Protein AF-A0A0R3SN08-F1 (afdb_monomer_lite)

Sequence (79 aa):
MLKIAESVMGDNRTNAFCKSQVIQECHERPFEAATCAEYAEKNRLPYCLNGGVCLHFWTSLRCSCEMTTFTGNRCHLPS

Secondary structure (DSSP, 8-state):
---TT-S---S----HHHHTT--TTTTS--TTSPPHHHHHHHHTS-SS-TTPEEEEETTEEEEE-TTSSEETTTT-EE-

Radius of gyration: 16.0 Å; chains: 1; bounding box: 28×37×37 Å

pLDDT: mean 76.33, std 23.13, range [33.91, 98.0]

Organism: Hymenolepis diminuta (NCBI:txid6216)

InterPro domains:
  IPR000742 EGF-like domain [PS50026] (32-76)

Foldseek 3Di:
DDDPPDPDDPPDPADPVCVVVDDPVQPDQDPPQDDQVNVCVVVVHGQAPQPWDWDDDRSDIATDCVVDQADDRRSPHGD

Structure (mmCIF, N/CA/C/O backbone):
data_AF-A0A0R3SN08-F1
#
_entry.id   AF-A0A0R3SN08-F1
#
loop_
_atom_site.group_PDB
_atom_site.id
_atom_site.type_symbol
_atom_site.label_atom_id
_atom_site.label_alt_id
_atom_site.label_comp_id
_atom_site.label_asym_id
_atom_site.label_entity_id
_atom_site.label_seq_id
_atom_site.pdbx_PDB_ins_code
_atom_site.Cartn_x
_atom_site.Cartn_y
_atom_site.Cartn_z
_atom_site.occupancy
_atom_site.B_iso_or_equiv
_atom_site.auth_seq_id
_atom_site.auth_comp_id
_atom_site.auth_asym_id
_atom_site.auth_atom_id
_atom_site.pdbx_PDB_model_num
ATOM 1 N N . MET A 1 1 ? -12.956 -28.766 -10.548 1.00 42.53 1 MET A N 1
ATOM 2 C CA . MET A 1 1 ? -11.632 -28.401 -10.000 1.00 42.53 1 MET A CA 1
ATOM 3 C C . MET A 1 1 ? -10.776 -27.867 -11.141 1.00 42.53 1 MET A C 1
ATOM 5 O O . MET A 1 1 ? -9.986 -28.612 -11.702 1.00 42.53 1 MET A O 1
ATOM 9 N N . LEU A 1 2 ? -10.994 -26.616 -11.556 1.00 33.91 2 LEU A N 1
ATOM 10 C CA . LEU A 1 2 ? -10.156 -25.977 -12.572 1.00 33.91 2 LEU A CA 1
ATOM 11 C C . LEU A 1 2 ? -9.268 -24.968 -11.857 1.00 33.91 2 LEU A C 1
ATOM 13 O O . LEU A 1 2 ? -9.759 -24.050 -11.205 1.00 33.91 2 LEU A O 1
ATOM 17 N N . LYS A 1 3 ? -7.963 -25.203 -11.932 1.00 36.28 3 LYS A N 1
ATOM 18 C CA . LYS A 1 3 ? -6.927 -24.326 -11.405 1.00 36.28 3 LYS A CA 1
ATOM 19 C C . LYS A 1 3 ? -7.090 -22.943 -12.039 1.00 36.28 3 LYS A C 1
ATOM 21 O O . LYS A 1 3 ? -6.878 -22.787 -13.237 1.00 36.28 3 LYS A O 1
ATOM 26 N N . ILE A 1 4 ? -7.447 -21.947 -11.231 1.00 40.91 4 ILE A N 1
ATOM 27 C CA . ILE A 1 4 ? -7.761 -20.571 -11.665 1.00 40.91 4 ILE A CA 1
ATOM 28 C C . ILE A 1 4 ? -6.510 -19.817 -12.181 1.00 40.91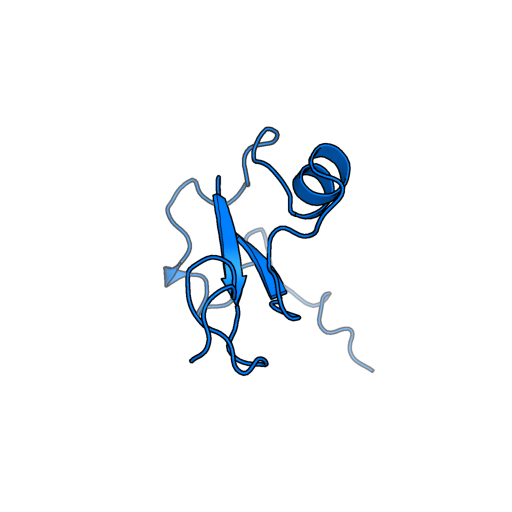 4 ILE A C 1
ATOM 30 O O . ILE A 1 4 ? -6.591 -18.657 -12.556 1.00 40.91 4 ILE A O 1
ATOM 34 N N . ALA A 1 5 ? -5.346 -20.465 -12.274 1.00 35.56 5 ALA A N 1
ATOM 35 C CA . ALA A 1 5 ? -4.103 -19.815 -12.688 1.00 35.56 5 ALA A CA 1
ATOM 36 C C . ALA A 1 5 ? -3.476 -20.341 -13.993 1.00 35.56 5 ALA A C 1
ATOM 38 O O . ALA A 1 5 ? -2.549 -19.709 -14.488 1.00 35.56 5 ALA A O 1
ATOM 39 N N . GLU A 1 6 ? -3.921 -21.469 -14.561 1.00 37.25 6 GLU A N 1
ATOM 40 C CA . GLU A 1 6 ? -3.065 -22.200 -15.520 1.00 37.25 6 GLU A CA 1
ATOM 41 C C . GLU A 1 6 ? -3.573 -22.320 -16.959 1.00 37.25 6 GLU A C 1
ATOM 43 O O . GLU A 1 6 ? -2.830 -22.818 -17.800 1.00 37.25 6 GLU A O 1
ATOM 48 N N . SER A 1 7 ? -4.775 -21.861 -17.309 1.00 36.12 7 SER A N 1
ATOM 49 C CA . SER A 1 7 ? -5.261 -22.063 -18.680 1.00 36.12 7 SER A CA 1
ATOM 50 C C . SER A 1 7 ? -5.314 -20.773 -19.494 1.00 36.12 7 SER A C 1
ATOM 52 O O . SER A 1 7 ? -6.285 -20.026 -19.456 1.00 36.12 7 SER A O 1
ATOM 54 N N . VAL A 1 8 ? -4.252 -20.611 -20.290 1.00 42.34 8 VAL A N 1
ATOM 55 C CA . VAL A 1 8 ? -4.167 -19.836 -21.538 1.00 42.34 8 VAL A CA 1
ATOM 56 C C . VAL A 1 8 ? -4.028 -18.319 -21.390 1.00 42.34 8 VAL A C 1
ATOM 58 O O . VAL A 1 8 ? -4.943 -17.567 -21.705 1.00 42.34 8 VAL A O 1
ATOM 61 N N . MET A 1 9 ? -2.837 -17.843 -21.015 1.00 44.22 9 MET A N 1
ATOM 62 C CA . MET A 1 9 ? -2.459 -16.443 -21.247 1.00 44.22 9 MET A CA 1
ATOM 63 C C . MET A 1 9 ? -0.987 -16.347 -21.659 1.00 44.22 9 MET A C 1
ATOM 65 O O . MET A 1 9 ? -0.095 -16.487 -20.825 1.00 44.22 9 MET A O 1
ATOM 69 N N . GLY A 1 10 ? -0.751 -16.136 -22.958 1.00 43.38 10 GLY A N 1
ATOM 70 C CA . GLY A 1 10 ? 0.563 -15.787 -23.496 1.00 43.38 10 GLY A CA 1
ATOM 71 C C . GLY A 1 10 ? 1.044 -14.447 -22.936 1.00 43.38 10 GLY A C 1
ATOM 72 O O . GLY A 1 10 ? 0.254 -13.510 -22.854 1.00 43.38 10 GLY A O 1
ATOM 73 N N . ASP A 1 11 ? 2.306 -14.426 -22.510 1.00 49.69 11 ASP A N 1
ATOM 74 C CA . ASP A 1 11 ? 3.247 -13.342 -22.170 1.00 49.69 11 ASP A CA 1
ATOM 75 C C . ASP A 1 11 ? 2.791 -12.036 -21.489 1.00 49.69 11 ASP A C 1
ATOM 77 O O . ASP A 1 11 ? 3.639 -11.217 -21.151 1.00 49.69 11 ASP A O 1
ATOM 81 N N . ASN A 1 12 ? 1.511 -11.806 -21.185 1.00 48.06 12 ASN A N 1
ATOM 82 C CA . ASN A 1 12 ? 1.088 -10.597 -20.480 1.00 48.06 12 ASN A CA 1
ATOM 83 C C . ASN A 1 12 ? -0.072 -10.880 -19.517 1.00 48.06 12 ASN A C 1
ATOM 85 O O . ASN A 1 12 ? -1.246 -10.950 -19.888 1.00 48.06 12 ASN A O 1
ATOM 89 N N . ARG A 1 13 ? 0.289 -11.093 -18.247 1.00 49.72 13 ARG A N 1
ATOM 90 C CA . ARG A 1 13 ? -0.601 -11.515 -17.156 1.00 49.72 13 ARG A CA 1
ATOM 91 C C . ARG A 1 13 ? -1.398 -10.364 -16.544 1.00 49.72 13 ARG A C 1
ATOM 93 O O . ARG A 1 13 ? -1.400 -10.189 -15.329 1.00 49.72 13 A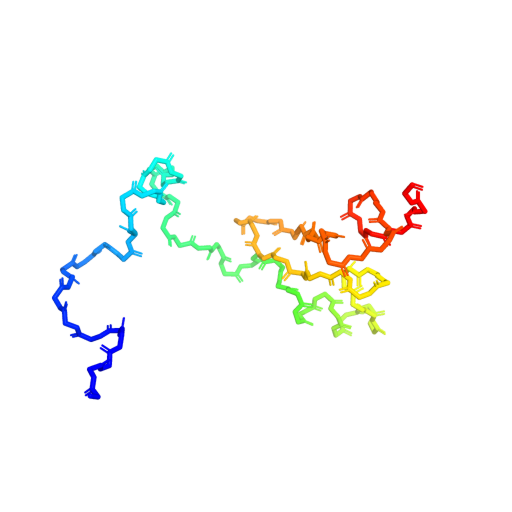RG A O 1
ATOM 100 N N . THR A 1 14 ? -2.106 -9.595 -17.358 1.00 47.72 14 THR A N 1
ATOM 101 C CA . THR A 1 14 ? -2.973 -8.526 -16.849 1.00 47.72 14 THR A CA 1
ATOM 102 C C . THR A 1 14 ? -4.391 -8.710 -17.358 1.00 47.72 14 THR A C 1
ATOM 104 O O . THR A 1 14 ? -4.639 -8.757 -18.562 1.00 47.72 14 THR A O 1
ATOM 107 N N . ASN A 1 15 ? -5.344 -8.833 -16.425 1.00 46.47 15 ASN A N 1
ATOM 108 C CA . ASN A 1 15 ? -6.763 -8.847 -16.771 1.00 46.47 15 ASN A CA 1
ATOM 109 C C . ASN A 1 15 ? -7.123 -7.530 -17.507 1.00 46.47 15 ASN A C 1
ATOM 111 O O . ASN A 1 15 ? -6.418 -6.527 -17.377 1.00 46.47 15 ASN A O 1
ATOM 115 N N . ALA A 1 16 ? -8.211 -7.505 -18.283 1.00 49.78 16 ALA A N 1
ATOM 116 C CA . ALA A 1 16 ? -8.593 -6.318 -19.062 1.00 49.78 16 ALA A CA 1
ATOM 117 C C . ALA A 1 16 ? -8.792 -5.053 -18.200 1.00 49.78 16 ALA A C 1
ATOM 119 O O . ALA A 1 16 ? -8.524 -3.947 -18.663 1.00 49.78 16 ALA A O 1
ATOM 120 N N . PHE A 1 17 ? -9.198 -5.227 -16.940 1.00 45.22 17 PHE A N 1
ATOM 121 C CA . PHE A 1 17 ? -9.338 -4.157 -15.954 1.00 45.22 17 PHE A CA 1
ATOM 122 C C . PHE A 1 17 ? -7.978 -3.594 -15.496 1.00 45.22 17 PHE A C 1
ATOM 124 O O . PHE A 1 17 ? -7.834 -2.394 -15.303 1.00 45.22 17 PHE A O 1
ATOM 131 N N . CYS A 1 18 ? -6.951 -4.432 -15.405 1.00 46.34 18 CYS A N 1
ATOM 132 C CA . CYS A 1 18 ? -5.585 -4.061 -15.075 1.00 46.34 18 CYS A CA 1
ATOM 133 C C . CYS A 1 18 ? -4.814 -3.573 -16.304 1.00 46.34 18 CYS A C 1
ATOM 135 O O . CYS A 1 18 ? -3.811 -2.894 -16.144 1.00 46.34 18 CYS A O 1
ATOM 137 N N . LYS A 1 19 ? -5.268 -3.875 -17.528 1.00 46.81 19 LYS A N 1
ATOM 138 C CA . LYS A 1 19 ? -4.615 -3.451 -18.778 1.00 46.81 19 LYS A CA 1
ATOM 139 C C . LYS A 1 19 ? -4.584 -1.926 -18.936 1.00 46.81 19 LYS A C 1
ATOM 141 O O . LYS A 1 19 ? -3.628 -1.404 -19.489 1.00 46.81 19 LYS A O 1
ATOM 146 N N . SER A 1 20 ? -5.579 -1.214 -18.402 1.00 47.16 20 SER A N 1
ATOM 147 C CA . SER A 1 20 ? -5.577 0.257 -18.320 1.00 47.16 20 SER A CA 1
ATOM 148 C C . SER A 1 20 ? -4.690 0.806 -17.195 1.00 47.16 20 SER A C 1
ATOM 150 O O . SER A 1 20 ? -4.388 1.995 -17.182 1.00 47.16 20 SER A O 1
ATOM 152 N N . GLN A 1 21 ? -4.267 -0.049 -16.259 1.00 45.66 21 GLN A N 1
ATOM 153 C CA . GLN A 1 21 ? -3.312 0.282 -15.198 1.00 45.66 21 GLN A CA 1
ATOM 154 C C . GLN A 1 21 ? -1.865 -0.068 -15.569 1.00 45.66 21 GLN A C 1
ATOM 156 O O . GLN A 1 21 ? -0.942 0.300 -14.844 1.00 45.66 21 GLN A O 1
ATOM 161 N N . VAL A 1 22 ? -1.656 -0.761 -16.693 1.00 51.72 22 VAL A N 1
ATOM 162 C CA . VAL A 1 22 ? -0.329 -1.021 -17.250 1.00 51.72 22 VAL A CA 1
ATOM 163 C C . VAL A 1 22 ? 0.177 0.271 -17.882 1.00 51.72 22 VAL A C 1
ATOM 165 O O . VAL A 1 22 ? -0.198 0.630 -18.996 1.00 51.72 22 VAL A O 1
ATOM 168 N N . ILE A 1 23 ? 1.042 0.979 -17.163 1.00 54.19 23 ILE A N 1
ATOM 169 C CA . ILE A 1 23 ? 1.925 1.974 -17.772 1.00 54.19 23 ILE A CA 1
ATOM 170 C C . ILE A 1 23 ? 2.924 1.191 -18.642 1.00 54.19 23 ILE A C 1
ATOM 172 O O . ILE A 1 23 ? 3.424 0.147 -18.223 1.00 54.19 23 ILE A O 1
ATOM 176 N N . GLN A 1 24 ? 3.174 1.646 -19.869 1.00 45.03 24 GLN A N 1
ATOM 177 C CA . GLN A 1 24 ? 4.152 1.019 -20.763 1.00 45.03 24 GLN A CA 1
ATOM 178 C C . GLN A 1 24 ? 5.530 1.033 -20.069 1.00 45.03 24 GLN A C 1
ATOM 180 O O . GLN A 1 24 ? 5.901 2.062 -19.510 1.00 45.03 24 GLN A O 1
ATOM 185 N N . GLU A 1 25 ? 6.237 -0.104 -20.042 1.00 48.38 25 GLU A N 1
ATOM 186 C CA . GLU A 1 25 ? 7.440 -0.379 -19.216 1.00 48.38 25 GLU A CA 1
ATOM 187 C C . GLU A 1 25 ? 7.202 -0.639 -17.712 1.00 48.38 25 GLU A C 1
ATOM 189 O O . GLU A 1 25 ? 8.141 -0.970 -16.989 1.00 48.38 25 GLU A O 1
ATOM 194 N N . CYS A 1 26 ? 5.961 -0.579 -17.209 1.00 54.69 26 CYS A N 1
ATOM 195 C CA . CYS A 1 26 ? 5.654 -0.857 -15.801 1.00 54.69 26 CYS A CA 1
ATOM 196 C C . CYS A 1 26 ? 5.253 -2.315 -15.502 1.00 54.69 26 CYS A C 1
ATOM 198 O O . CYS A 1 26 ? 4.390 -2.575 -14.659 1.00 54.69 26 CYS A O 1
ATOM 200 N N . HIS A 1 27 ? 5.857 -3.283 -16.193 1.00 60.81 27 HIS A N 1
ATOM 201 C CA . HIS A 1 27 ? 5.579 -4.706 -15.960 1.00 60.81 27 HIS A CA 1
ATOM 202 C C . HIS A 1 27 ? 6.393 -5.295 -14.801 1.00 60.81 27 HIS A C 1
ATOM 204 O O . HIS A 1 27 ? 5.937 -6.235 -14.150 1.00 60.81 27 HIS A O 1
ATOM 210 N N . GLU A 1 28 ? 7.557 -4.716 -14.502 1.00 65.25 28 GLU A N 1
ATOM 211 C CA . GLU A 1 28 ? 8.493 -5.248 -13.514 1.00 65.25 28 GLU A CA 1
ATOM 212 C C . GLU A 1 28 ? 8.777 -4.230 -12.414 1.00 65.25 28 GLU A C 1
ATOM 214 O O . GLU A 1 28 ? 9.384 -3.184 -12.636 1.00 65.25 28 GLU A O 1
ATOM 219 N N . ARG A 1 29 ? 8.334 -4.542 -11.193 1.00 72.00 29 ARG A N 1
ATOM 220 C CA . ARG A 1 29 ? 8.693 -3.754 -10.014 1.00 72.00 29 ARG A CA 1
ATOM 221 C C . ARG A 1 29 ? 10.229 -3.725 -9.884 1.00 72.00 29 ARG A C 1
ATOM 223 O O . ARG A 1 29 ? 10.816 -4.806 -9.866 1.00 72.00 29 ARG A O 1
ATOM 230 N N . PRO A 1 30 ? 10.867 -2.546 -9.732 1.00 82.94 30 PRO A N 1
ATOM 231 C CA . PRO A 1 30 ? 12.317 -2.464 -9.559 1.00 82.94 30 PRO A CA 1
ATOM 232 C C . PRO A 1 30 ? 12.798 -3.333 -8.396 1.00 82.94 30 PRO A C 1
ATOM 234 O O . PRO A 1 30 ? 12.137 -3.378 -7.354 1.00 82.94 30 PRO A O 1
ATOM 237 N N . PHE A 1 31 ? 13.945 -3.993 -8.558 1.00 79.38 31 PHE A N 1
ATOM 238 C CA . PHE A 1 31 ? 14.492 -4.918 -7.560 1.00 79.38 31 PHE A CA 1
ATOM 239 C C . PHE A 1 31 ? 14.725 -4.239 -6.200 1.00 79.38 31 PHE A C 1
ATOM 241 O O . PHE A 1 31 ? 14.511 -4.838 -5.152 1.00 79.38 31 PHE A O 1
ATOM 248 N N . GLU A 1 32 ? 15.085 -2.958 -6.209 1.00 84.62 32 GLU A N 1
ATOM 249 C CA . GLU A 1 32 ? 15.389 -2.156 -5.024 1.00 84.62 32 GLU A CA 1
ATOM 250 C C . GLU A 1 32 ? 14.140 -1.518 -4.389 1.00 84.62 32 GLU A C 1
ATOM 252 O O . GLU A 1 32 ? 14.234 -0.787 -3.399 1.00 84.62 32 GLU A O 1
ATOM 257 N N . ALA A 1 33 ? 12.953 -1.729 -4.965 1.00 86.25 33 ALA A N 1
ATOM 258 C CA . ALA A 1 33 ? 11.732 -1.119 -4.466 1.00 86.25 33 ALA A CA 1
ATOM 259 C C . ALA A 1 33 ? 11.269 -1.789 -3.163 1.00 86.25 33 ALA A C 1
ATOM 261 O O . ALA A 1 33 ? 10.810 -2.932 -3.165 1.00 86.25 33 ALA A O 1
ATOM 262 N N . ALA A 1 34 ? 11.232 -1.013 -2.077 1.00 88.19 34 ALA A N 1
ATOM 263 C CA . ALA A 1 34 ? 10.935 -1.477 -0.718 1.00 88.19 34 ALA A CA 1
ATOM 264 C C . ALA A 1 34 ? 9.645 -2.302 -0.578 1.00 88.19 34 ALA A C 1
ATOM 266 O O . ALA A 1 34 ? 8.547 -1.784 -0.803 1.00 88.19 34 ALA A O 1
ATOM 267 N N . THR A 1 35 ? 9.748 -3.555 -0.144 1.00 92.88 35 THR A N 1
ATOM 268 C CA . THR A 1 35 ? 8.583 -4.424 0.086 1.00 92.88 35 THR A CA 1
ATOM 269 C C . THR A 1 35 ? 7.978 -4.240 1.485 1.00 92.88 35 THR A C 1
ATOM 271 O O . THR A 1 35 ? 8.600 -3.721 2.412 1.00 92.88 35 THR A O 1
ATOM 274 N N . CYS A 1 36 ? 6.726 -4.677 1.666 1.00 93.69 36 CYS A N 1
ATOM 275 C CA . CYS A 1 36 ? 6.066 -4.684 2.981 1.00 93.69 36 CYS A CA 1
ATOM 276 C C . CYS A 1 36 ? 6.856 -5.505 4.016 1.00 93.69 36 CYS A C 1
ATOM 278 O O . CYS A 1 36 ? 6.914 -5.110 5.178 1.00 93.69 36 CYS A O 1
ATOM 280 N N . ALA A 1 37 ? 7.458 -6.626 3.596 1.00 94.12 37 ALA A N 1
ATOM 281 C CA . ALA A 1 37 ? 8.255 -7.485 4.467 1.00 94.12 37 ALA A CA 1
ATOM 282 C C . ALA A 1 37 ? 9.562 -6.797 4.883 1.00 94.12 37 ALA A C 1
ATOM 284 O O . ALA A 1 37 ? 9.825 -6.685 6.075 1.00 94.12 37 ALA A O 1
ATOM 285 N N . GLU A 1 38 ? 10.312 -6.239 3.928 1.00 93.38 38 GLU A N 1
ATOM 286 C CA . GLU A 1 38 ? 11.538 -5.477 4.212 1.00 93.38 38 GLU A CA 1
ATOM 287 C C . GLU A 1 38 ? 11.280 -4.283 5.132 1.00 93.38 38 GLU A C 1
ATOM 289 O O . GLU A 1 38 ? 12.038 -4.036 6.071 1.00 93.38 38 GLU A O 1
ATOM 294 N N . TYR A 1 39 ? 10.198 -3.530 4.894 1.00 94.56 39 TYR A N 1
ATOM 295 C CA . TYR A 1 39 ? 9.834 -2.424 5.775 1.00 94.56 39 TYR A CA 1
ATOM 296 C C . TYR A 1 39 ? 9.566 -2.928 7.195 1.00 94.56 39 TYR A C 1
ATOM 298 O O . TYR A 1 39 ? 10.047 -2.322 8.158 1.00 94.56 39 TYR A O 1
ATOM 306 N N . ALA A 1 40 ? 8.811 -4.022 7.325 1.00 94.94 40 ALA A N 1
ATOM 307 C CA . ALA A 1 40 ? 8.473 -4.601 8.615 1.00 94.94 40 ALA A CA 1
ATOM 308 C C . ALA A 1 40 ? 9.703 -5.128 9.356 1.00 94.94 40 ALA A C 1
ATOM 310 O O . ALA A 1 40 ? 9.831 -4.881 10.551 1.00 94.94 40 ALA A O 1
ATOM 311 N N . GLU A 1 41 ? 10.631 -5.776 8.657 1.00 95.88 41 GLU A N 1
ATOM 312 C CA . GLU A 1 41 ? 11.892 -6.245 9.225 1.00 95.88 41 GLU A CA 1
ATOM 313 C C . GLU A 1 41 ? 12.753 -5.069 9.706 1.00 95.88 41 GLU A C 1
ATOM 315 O O . GLU A 1 41 ? 13.148 -5.012 10.873 1.00 95.88 41 GLU A O 1
ATOM 320 N N . LYS A 1 42 ? 12.966 -4.071 8.838 1.00 96.44 42 LYS A N 1
ATOM 321 C CA . LYS A 1 42 ? 13.802 -2.899 9.128 1.00 96.44 42 LYS A CA 1
ATOM 322 C C . LYS A 1 42 ? 13.278 -2.069 10.298 1.00 96.44 42 LYS A C 1
ATOM 324 O O . LYS A 1 42 ? 14.065 -1.581 11.105 1.00 96.44 42 LYS A O 1
ATOM 329 N N . ASN A 1 43 ? 11.963 -1.874 10.376 1.00 95.75 43 ASN A N 1
ATOM 330 C CA . ASN A 1 43 ? 11.346 -1.006 11.382 1.00 95.75 43 ASN A CA 1
ATOM 331 C C . ASN A 1 43 ? 10.777 -1.785 12.577 1.00 95.75 43 ASN A C 1
ATOM 333 O O . ASN A 1 43 ? 10.310 -1.166 13.529 1.00 95.75 43 ASN A O 1
ATOM 337 N N . ARG A 1 44 ? 10.798 -3.125 12.538 1.00 95.88 44 ARG A N 1
ATOM 338 C CA . ARG A 1 44 ? 10.143 -4.022 13.509 1.00 95.88 44 ARG A CA 1
ATOM 339 C C . ARG A 1 44 ? 8.652 -3.721 13.720 1.00 95.88 44 ARG A C 1
ATOM 341 O O . ARG A 1 44 ? 8.118 -3.954 14.801 1.00 95.88 44 ARG A O 1
ATOM 348 N N . LEU A 1 45 ? 7.983 -3.185 12.697 1.00 94.56 45 LEU A N 1
ATOM 349 C CA . LEU A 1 45 ? 6.563 -2.822 12.728 1.00 94.56 45 LEU A CA 1
ATOM 350 C C . LEU A 1 45 ? 5.949 -2.831 11.319 1.00 94.56 45 LEU A C 1
ATOM 352 O O . LEU A 1 45 ? 6.625 -2.445 10.362 1.00 94.56 45 LEU A O 1
ATOM 356 N N . PRO A 1 46 ? 4.673 -3.224 11.164 1.00 95.69 46 PRO A N 1
ATOM 357 C CA . PRO A 1 46 ? 4.021 -3.250 9.858 1.00 95.69 46 PRO A CA 1
ATOM 358 C C . PRO A 1 46 ? 3.888 -1.843 9.258 1.00 95.69 46 PRO A C 1
ATOM 360 O O . PRO A 1 46 ? 3.668 -0.856 9.963 1.00 95.69 46 PRO A O 1
ATOM 363 N N . TYR A 1 47 ? 3.988 -1.734 7.928 1.00 96.44 47 TYR A N 1
ATOM 364 C CA . TYR A 1 47 ? 3.799 -0.448 7.251 1.00 96.44 47 TYR A CA 1
ATOM 365 C C . TYR A 1 47 ? 2.394 0.122 7.508 1.00 96.44 47 TYR A C 1
ATOM 367 O O . TYR A 1 47 ? 2.271 1.292 7.858 1.00 96.44 47 TYR A O 1
ATOM 375 N N . CYS A 1 48 ? 1.346 -0.692 7.419 1.00 97.81 48 CYS A N 1
ATOM 376 C CA . CYS A 1 48 ? -0.020 -0.277 7.743 1.00 97.81 48 CYS A CA 1
ATOM 377 C C . CYS A 1 48 ? -0.350 -0.577 9.204 1.00 97.81 48 CYS A C 1
ATOM 379 O O . CYS A 1 48 ? 0.023 -1.627 9.723 1.00 97.81 48 CYS A O 1
ATOM 381 N N . LEU A 1 49 ? -1.043 0.350 9.861 1.00 96.81 49 LEU A N 1
ATOM 382 C CA . LEU A 1 49 ? -1.470 0.221 11.252 1.00 96.81 49 LEU A CA 1
ATOM 383 C C . LEU A 1 49 ? -2.923 -0.260 11.333 1.00 96.81 49 LEU A C 1
ATOM 385 O O . LEU A 1 49 ? -3.617 -0.346 10.323 1.00 96.81 49 LEU A O 1
ATOM 389 N N . ASN A 1 50 ? -3.366 -0.595 12.547 1.00 97.19 50 ASN A N 1
ATOM 390 C CA . ASN A 1 50 ? -4.765 -0.894 12.873 1.00 97.19 50 ASN A CA 1
ATOM 391 C C . ASN A 1 50 ? -5.445 -1.933 11.960 1.00 97.19 50 ASN A C 1
ATOM 393 O O . ASN A 1 50 ? -6.622 -1.816 11.631 1.00 97.19 50 ASN A O 1
ATOM 397 N N . GLY A 1 51 ? -4.694 -2.955 11.540 1.00 94.81 51 GLY A N 1
ATOM 398 C CA . GLY A 1 51 ? -5.208 -4.027 10.683 1.00 94.81 51 GLY A CA 1
ATOM 399 C C . GLY A 1 51 ? -5.319 -3.670 9.198 1.00 94.81 51 GLY A C 1
ATOM 400 O O . GLY A 1 51 ? -5.862 -4.461 8.434 1.00 94.81 51 GLY A O 1
ATOM 401 N N . GLY A 1 52 ? -4.797 -2.516 8.771 1.00 96.69 52 GLY A N 1
ATOM 402 C CA . GLY A 1 52 ? -4.739 -2.147 7.359 1.00 96.69 52 GLY A CA 1
ATOM 403 C C . GLY A 1 52 ? -3.875 -3.107 6.536 1.00 96.69 52 GLY A C 1
ATOM 404 O O . GLY A 1 52 ? -2.849 -3.608 7.003 1.00 96.69 52 GLY A O 1
ATOM 405 N N . VAL A 1 53 ? -4.264 -3.337 5.281 1.00 96.25 53 VAL A N 1
ATOM 406 C CA . VAL A 1 53 ? -3.546 -4.238 4.369 1.00 96.25 53 VAL A CA 1
ATOM 407 C C . VAL A 1 53 ? -2.466 -3.46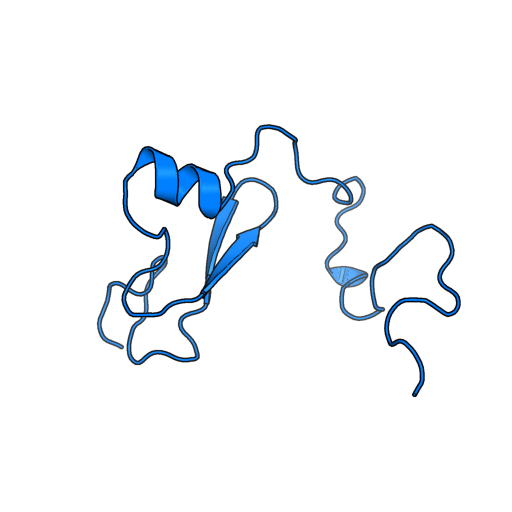4 3.621 1.00 96.25 53 VAL A C 1
ATOM 409 O O . VAL A 1 53 ? -2.756 -2.473 2.950 1.00 96.25 53 VAL A O 1
ATOM 412 N N . CYS A 1 54 ? -1.219 -3.927 3.717 1.00 96.12 54 CYS A N 1
ATOM 413 C CA . CYS A 1 54 ? -0.091 -3.345 2.992 1.00 96.12 54 CYS A CA 1
ATOM 414 C C . CYS A 1 54 ? -0.068 -3.813 1.535 1.00 96.12 54 CYS A C 1
ATOM 416 O O . CYS A 1 54 ? -0.071 -5.011 1.258 1.00 96.12 54 CYS A O 1
ATOM 418 N N . LEU A 1 55 ? -0.024 -2.852 0.614 1.00 91.81 55 LEU A N 1
ATOM 419 C CA . LEU A 1 55 ? -0.035 -3.056 -0.828 1.00 91.81 55 LEU A CA 1
ATOM 420 C C . LEU A 1 55 ? 1.273 -2.543 -1.437 1.00 91.81 55 LEU A C 1
ATOM 422 O O . LEU A 1 55 ? 1.705 -1.417 -1.169 1.00 91.81 55 LEU A O 1
ATOM 426 N N . HIS A 1 56 ? 1.892 -3.357 -2.290 1.00 87.75 56 HIS A N 1
ATOM 427 C CA . HIS A 1 56 ? 3.027 -2.939 -3.112 1.00 87.75 56 HIS A CA 1
ATOM 428 C C . HIS A 1 56 ? 2.513 -2.152 -4.314 1.00 87.75 56 HIS A C 1
ATOM 430 O O . HIS A 1 56 ? 1.728 -2.670 -5.103 1.00 87.75 56 HIS A O 1
ATOM 436 N N . PHE A 1 57 ? 2.965 -0.909 -4.469 1.00 84.38 57 PHE A N 1
ATOM 437 C CA . PHE A 1 57 ? 2.563 -0.060 -5.586 1.00 84.38 57 PHE A CA 1
ATOM 438 C C . PHE A 1 57 ? 3.785 0.545 -6.272 1.00 84.38 57 PHE A C 1
ATOM 440 O O . PHE A 1 57 ? 4.297 1.588 -5.860 1.00 84.38 57 PHE A O 1
ATOM 447 N N . TRP A 1 58 ? 4.259 -0.131 -7.318 1.00 82.25 58 TRP A N 1
ATOM 448 C CA . TRP A 1 58 ? 5.444 0.240 -8.093 1.00 82.25 58 TRP A CA 1
ATOM 449 C C . TRP A 1 58 ? 6.700 0.445 -7.234 1.00 82.25 58 TRP A C 1
ATOM 451 O O . TRP A 1 58 ? 7.255 -0.535 -6.761 1.00 82.25 58 TRP A O 1
ATOM 461 N N . THR A 1 59 ? 7.121 1.680 -6.960 1.00 84.56 59 THR A N 1
ATOM 462 C CA . THR A 1 59 ? 8.263 2.009 -6.082 1.00 84.56 59 THR A CA 1
ATOM 463 C C . THR A 1 59 ? 7.855 2.371 -4.651 1.00 84.56 59 THR A C 1
ATOM 465 O O . THR A 1 59 ? 8.695 2.716 -3.825 1.00 84.56 59 THR A O 1
ATOM 468 N N . SER A 1 60 ? 6.561 2.299 -4.340 1.00 87.06 60 SER A N 1
ATOM 469 C CA . SER A 1 60 ? 5.975 2.761 -3.081 1.00 87.06 60 SER A CA 1
ATOM 470 C C . SER A 1 60 ? 5.188 1.663 -2.362 1.00 87.06 60 SER A C 1
ATOM 472 O O . SER A 1 60 ? 4.875 0.609 -2.930 1.00 87.06 60 SER A O 1
ATOM 474 N N . LEU A 1 61 ? 4.869 1.930 -1.096 1.00 92.69 61 LEU A N 1
ATOM 475 C CA . LEU A 1 61 ? 3.934 1.155 -0.285 1.00 92.69 61 LEU A CA 1
ATOM 476 C C . LEU A 1 61 ? 2.666 1.981 -0.065 1.00 92.69 61 LEU A C 1
ATOM 478 O O . LEU A 1 61 ? 2.739 3.194 0.134 1.00 92.69 61 LEU A O 1
ATOM 482 N N . ARG A 1 62 ? 1.506 1.326 -0.097 1.00 95.44 62 ARG A N 1
ATOM 483 C CA . ARG A 1 62 ? 0.199 1.924 0.210 1.00 95.44 62 ARG A CA 1
ATOM 484 C C . ARG A 1 62 ? -0.564 1.041 1.188 1.00 95.44 62 ARG A C 1
ATOM 486 O O . ARG A 1 62 ? -0.259 -0.141 1.321 1.00 95.44 62 ARG A O 1
ATOM 493 N N . CYS A 1 63 ? -1.566 1.613 1.843 1.00 96.81 63 CYS A N 1
ATOM 494 C CA . CYS A 1 63 ? -2.444 0.885 2.749 1.00 96.81 63 CYS A CA 1
ATOM 495 C C . CYS A 1 63 ? -3.879 0.888 2.235 1.00 96.81 63 CYS A C 1
ATOM 497 O O . CYS A 1 63 ? -4.393 1.946 1.878 1.00 96.81 63 CYS A O 1
ATOM 499 N N . SER A 1 64 ? -4.523 -0.281 2.231 1.00 96.69 64 SER A N 1
ATOM 500 C CA . SER A 1 64 ? -5.983 -0.364 2.188 1.00 96.69 64 SER A CA 1
ATOM 501 C C . SER A 1 64 ? -6.516 -0.392 3.615 1.00 96.69 64 SER A C 1
ATOM 503 O O . SER A 1 64 ? -6.178 -1.288 4.394 1.00 96.69 64 SER A O 1
ATOM 505 N N . CYS A 1 65 ? -7.335 0.605 3.945 1.00 97.19 65 CYS A N 1
ATOM 506 C CA . CYS A 1 65 ? -7.983 0.734 5.248 1.00 97.19 65 CYS A CA 1
ATOM 507 C C . CYS A 1 65 ? -9.476 0.368 5.202 1.00 97.19 65 CYS A C 1
ATOM 509 O O . CYS A 1 65 ? -10.147 0.491 6.220 1.00 97.19 65 CYS A O 1
ATOM 511 N N . GLU A 1 66 ? -9.999 -0.089 4.055 1.00 94.44 66 GLU A N 1
ATOM 512 C CA . GLU A 1 66 ? -11.441 -0.313 3.824 1.00 94.44 66 GLU A CA 1
ATOM 513 C C . GLU A 1 66 ? -12.069 -1.322 4.795 1.00 94.44 66 GLU A C 1
ATOM 515 O O . GLU A 1 66 ? -13.240 -1.211 5.140 1.00 94.44 66 GLU A O 1
ATOM 520 N N . MET A 1 67 ? -11.284 -2.290 5.271 1.00 94.00 67 MET A N 1
ATOM 521 C CA . MET A 1 67 ? -11.720 -3.284 6.257 1.00 94.00 67 MET A CA 1
ATOM 522 C C . MET A 1 67 ? -11.428 -2.873 7.711 1.00 94.00 67 MET A C 1
ATOM 524 O O . MET A 1 67 ? -11.421 -3.714 8.608 1.00 94.00 67 MET A O 1
ATOM 528 N N . THR A 1 68 ? -11.156 -1.593 7.956 1.00 95.31 68 THR A N 1
ATOM 529 C CA . THR A 1 68 ? -10.838 -1.042 9.279 1.00 95.31 68 THR A CA 1
ATOM 530 C C . THR A 1 68 ? -11.739 0.157 9.577 1.00 95.31 68 THR A C 1
ATOM 532 O O . THR A 1 68 ? -12.347 0.725 8.677 1.00 95.31 68 THR A O 1
ATOM 535 N N . THR A 1 69 ? -11.794 0.594 10.834 1.00 97.38 69 THR A N 1
ATOM 536 C CA . THR A 1 69 ? -12.450 1.855 11.234 1.00 97.38 69 THR A CA 1
ATOM 537 C C . THR A 1 69 ? -11.498 3.058 11.186 1.00 97.38 69 THR A C 1
ATOM 539 O O . THR A 1 69 ? -11.735 4.069 11.847 1.00 97.38 69 THR A O 1
ATOM 542 N N . PHE A 1 70 ? -10.376 2.929 10.478 1.00 98.00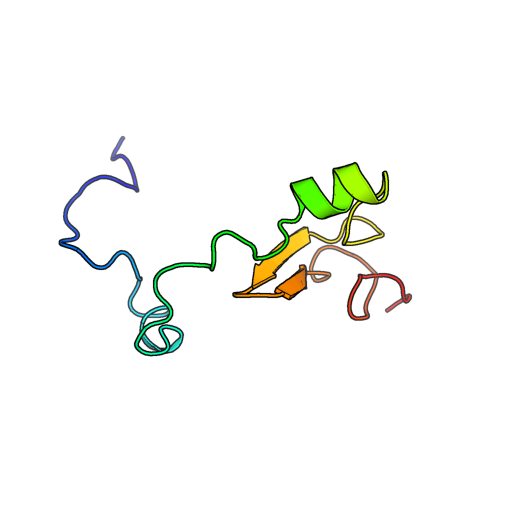 70 PHE A N 1
ATOM 543 C CA . PHE A 1 70 ? -9.295 3.907 10.444 1.00 98.00 70 PHE A CA 1
ATOM 544 C C . PHE A 1 70 ? -9.058 4.410 9.016 1.00 98.00 70 PHE A C 1
ATOM 546 O O . PHE A 1 70 ? -9.357 3.739 8.034 1.00 98.00 70 PHE A O 1
ATOM 553 N N . THR A 1 71 ? -8.474 5.598 8.906 1.00 97.06 71 THR A N 1
ATOM 554 C CA . THR A 1 71 ? -8.156 6.295 7.660 1.00 97.06 71 THR A CA 1
ATOM 555 C C . THR A 1 71 ? -6.721 6.848 7.671 1.00 97.06 71 THR A C 1
ATOM 557 O O . THR A 1 71 ? -5.912 6.594 8.575 1.00 97.06 71 THR A O 1
ATOM 560 N N . GLY A 1 72 ? -6.375 7.598 6.628 1.00 96.19 72 GLY A N 1
ATOM 561 C CA . GLY A 1 72 ? -5.047 8.149 6.384 1.00 96.19 72 GLY A CA 1
ATOM 562 C C . GLY A 1 72 ? -4.098 7.148 5.723 1.00 96.19 72 GLY A C 1
ATOM 563 O O . GLY A 1 72 ? -4.341 5.946 5.682 1.00 96.19 72 GLY A O 1
ATOM 564 N N . ASN A 1 73 ? -2.954 7.643 5.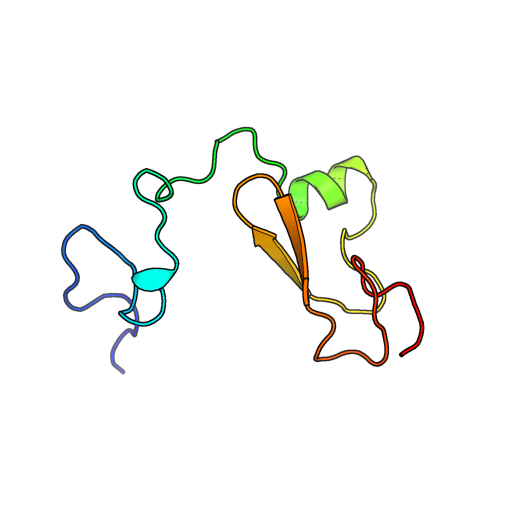246 1.00 95.81 73 ASN A N 1
ATOM 565 C CA . ASN A 1 73 ? -2.027 6.888 4.381 1.00 95.81 73 ASN A CA 1
ATOM 566 C C . ASN A 1 73 ? -1.469 5.587 4.985 1.00 95.81 73 ASN A C 1
ATOM 568 O O . ASN A 1 73 ? -0.918 4.759 4.265 1.00 95.81 73 ASN A O 1
ATOM 572 N N . ARG A 1 74 ? -1.580 5.425 6.307 1.00 96.50 74 ARG A N 1
ATOM 573 C CA . ARG A 1 74 ? -1.127 4.244 7.055 1.00 96.50 74 ARG A CA 1
ATOM 574 C C . ARG A 1 74 ? -2.207 3.656 7.968 1.00 96.50 74 ARG A C 1
ATOM 576 O O . ARG A 1 74 ? -1.865 2.921 8.885 1.00 96.50 74 ARG A O 1
ATOM 583 N N . CYS A 1 75 ? -3.476 4.017 7.758 1.00 97.62 75 CYS A N 1
ATOM 584 C CA . CYS A 1 75 ? -4.599 3.650 8.630 1.00 97.62 75 CYS A CA 1
ATOM 585 C C . CYS A 1 75 ? -4.361 4.055 10.100 1.00 97.62 75 CYS A C 1
ATOM 587 O O . CYS A 1 75 ? -4.620 3.286 11.020 1.00 97.62 75 CYS A O 1
ATOM 589 N N . HIS A 1 76 ? -3.782 5.239 10.324 1.00 96.81 76 HIS A N 1
ATOM 590 C CA . HIS A 1 76 ? -3.360 5.715 11.651 1.00 96.81 76 HIS A CA 1
ATOM 591 C C . HIS A 1 76 ? -4.320 6.740 12.261 1.00 96.81 76 HIS A C 1
ATOM 593 O O . HIS A 1 76 ? -4.190 7.070 13.437 1.00 96.81 76 HIS A O 1
ATOM 599 N N . LEU A 1 77 ? -5.260 7.253 11.468 1.00 97.44 77 LEU A N 1
ATOM 600 C CA . LEU A 1 77 ? -6.257 8.219 11.908 1.00 97.44 77 LEU A CA 1
ATOM 601 C C . LEU A 1 77 ? -7.582 7.494 12.158 1.00 97.44 77 LEU A C 1
ATOM 603 O O . LEU A 1 77 ? -7.908 6.593 11.391 1.00 97.44 77 LEU A O 1
ATOM 607 N N . PRO A 1 78 ? -8.363 7.858 13.182 1.00 94.50 78 PRO A N 1
ATOM 608 C CA . PRO A 1 78 ? -9.762 7.448 13.277 1.00 94.50 78 PRO A CA 1
ATOM 609 C C . PRO A 1 78 ? -10.546 7.986 12.076 1.00 94.50 78 PRO A C 1
ATOM 611 O O . PRO A 1 78 ? -10.242 9.083 11.598 1.00 94.50 78 PRO A O 1
ATOM 614 N N . SER A 1 79 ? -11.500 7.202 11.573 1.00 84.25 79 SER A N 1
ATOM 615 C CA . SER A 1 79 ? -12.344 7.608 10.446 1.00 84.25 79 SER A CA 1
ATOM 616 C C . SER A 1 79 ? -13.479 8.550 10.834 1.00 84.25 79 SER A C 1
ATOM 618 O O . SER A 1 79 ? -13.863 8.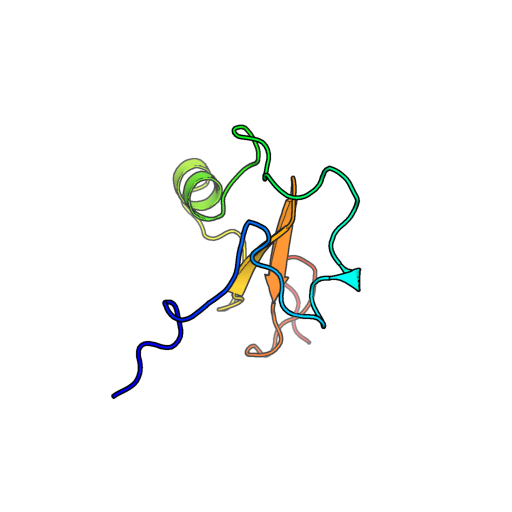580 12.024 1.00 84.25 79 SER A O 1
#